Protein AF-A0A659UMF6-F1 (afdb_monomer_lite)

Sequence (71 aa):
ELMAAAQAVDLREGLTLAPGTSAVHTAIRALVPSLKEDRPLGVDAEALHAALAGNAWRPALAPADLVEKQA

pLDDT: mean 87.43, std 14.77, range [39.88, 98.38]

Secondary structure (DSSP, 8-state):
-HHHHHHHHHT-TTPPPPHHHHHHHHHHHHHS---SS----HHHHHHHHHHHHTT-------GGG------

Structure (mmCIF, N/CA/C/O backbone):
data_AF-A0A659UMF6-F1
#
_entry.id   AF-A0A659UMF6-F1
#
loop_
_atom_site.group_PDB
_atom_site.id
_atom_site.type_symbol
_atom_site.label_atom_id
_atom_site.label_alt_id
_atom_site.label_comp_id
_atom_site.label_asym_id
_atom_site.label_entity_id
_atom_site.label_seq_id
_atom_site.pdbx_PDB_ins_code
_atom_site.Cartn_x
_atom_site.Cartn_y
_atom_site.Cartn_z
_atom_site.occupancy
_atom_site.B_iso_or_equiv
_atom_site.auth_seq_id
_atom_site.auth_comp_id
_atom_site.auth_asym_id
_atom_site.auth_atom_id
_atom_site.pdbx_PDB_model_num
ATOM 1 N N . GLU A 1 1 ? -0.293 4.405 -8.433 1.00 93.12 1 GLU A N 1
ATOM 2 C CA . GLU A 1 1 ? -1.273 5.000 -7.491 1.00 93.12 1 GLU A CA 1
ATOM 3 C C . GLU A 1 1 ? -1.263 4.340 -6.114 1.00 93.12 1 GLU A C 1
ATOM 5 O O . GLU A 1 1 ? -1.027 5.038 -5.139 1.00 93.12 1 GLU A O 1
ATOM 10 N N . LEU A 1 2 ? -1.434 3.015 -6.010 1.00 95.88 2 LEU A N 1
ATOM 11 C CA . LEU A 1 2 ? -1.513 2.299 -4.723 1.00 95.88 2 LEU A CA 1
ATOM 12 C C . LEU A 1 2 ? -0.345 2.570 -3.752 1.00 95.88 2 LEU A C 1
ATOM 14 O O . LEU A 1 2 ? -0.585 2.775 -2.567 1.00 95.88 2 LEU A O 1
ATOM 18 N N . MET A 1 3 ? 0.899 2.649 -4.241 1.00 97.38 3 MET A N 1
ATOM 19 C CA . MET A 1 3 ? 2.065 3.003 -3.410 1.00 97.38 3 MET A CA 1
ATOM 20 C C . MET A 1 3 ? 1.918 4.383 -2.757 1.00 97.38 3 MET A C 1
ATOM 22 O O . MET A 1 3 ? 2.177 4.543 -1.567 1.00 97.38 3 MET A O 1
ATOM 26 N N . ALA A 1 4 ? 1.469 5.374 -3.532 1.00 98.12 4 ALA A N 1
ATOM 27 C CA . ALA A 1 4 ? 1.263 6.732 -3.045 1.00 98.12 4 ALA A CA 1
ATOM 28 C C . ALA A 1 4 ? 0.077 6.801 -2.072 1.00 98.12 4 ALA A C 1
ATOM 30 O O . ALA A 1 4 ? 0.166 7.467 -1.046 1.00 98.12 4 ALA A O 1
ATOM 31 N N . ALA A 1 5 ? -1.005 6.067 -2.346 1.00 97.88 5 ALA A N 1
ATOM 32 C CA . ALA A 1 5 ? -2.154 5.982 -1.448 1.00 97.88 5 ALA A CA 1
ATOM 33 C C . ALA A 1 5 ? -1.783 5.343 -0.099 1.00 97.88 5 ALA A C 1
ATOM 35 O O . ALA A 1 5 ? -2.140 5.875 0.949 1.00 97.88 5 ALA A O 1
ATOM 36 N N . ALA A 1 6 ? -1.014 4.249 -0.110 1.00 97.62 6 ALA A N 1
ATOM 37 C CA . ALA A 1 6 ? -0.526 3.628 1.118 1.00 97.62 6 ALA A CA 1
ATOM 38 C C . ALA A 1 6 ? 0.399 4.567 1.905 1.00 97.62 6 ALA A C 1
ATOM 40 O O . ALA A 1 6 ? 0.337 4.609 3.131 1.00 97.62 6 ALA A O 1
ATOM 41 N N . GLN A 1 7 ? 1.209 5.370 1.211 1.00 98.38 7 GLN A N 1
ATOM 42 C CA . GLN A 1 7 ? 2.043 6.380 1.859 1.00 98.38 7 GLN A CA 1
ATOM 43 C C . GLN A 1 7 ? 1.203 7.493 2.490 1.00 98.38 7 GLN A C 1
ATOM 45 O O . GLN A 1 7 ? 1.473 7.901 3.614 1.00 98.38 7 GLN A O 1
ATOM 50 N N . ALA A 1 8 ? 0.159 7.959 1.805 1.00 98.19 8 ALA A N 1
ATOM 51 C CA . ALA A 1 8 ? -0.748 8.966 2.347 1.00 98.19 8 ALA A CA 1
ATOM 52 C C . ALA A 1 8 ? -1.483 8.475 3.606 1.00 98.19 8 ALA A C 1
ATOM 54 O O . ALA A 1 8 ? -1.729 9.266 4.514 1.00 98.19 8 ALA A O 1
ATOM 55 N N . VAL A 1 9 ? -1.806 7.179 3.676 1.00 98.00 9 VAL A N 1
ATOM 56 C CA . VAL A 1 9 ? -2.341 6.549 4.891 1.00 98.00 9 VAL A CA 1
ATOM 57 C C . VAL A 1 9 ? -1.312 6.587 6.020 1.00 98.00 9 VAL A C 1
ATOM 59 O O . VAL A 1 9 ? -1.656 7.035 7.108 1.00 98.00 9 VAL A O 1
ATOM 62 N N . ASP A 1 10 ? -0.066 6.169 5.771 1.00 97.50 10 ASP A N 1
ATOM 63 C CA . ASP A 1 10 ? 0.983 6.132 6.805 1.00 97.50 10 ASP A CA 1
ATOM 64 C C . ASP A 1 10 ? 1.256 7.510 7.423 1.00 97.50 10 ASP A C 1
ATOM 66 O O . ASP A 1 10 ? 1.552 7.616 8.609 1.00 97.50 10 ASP A O 1
ATOM 70 N N . LEU A 1 11 ? 1.170 8.565 6.609 1.00 97.75 11 LEU A N 1
ATOM 71 C CA . LEU A 1 11 ? 1.432 9.942 7.029 1.00 97.75 11 LEU A CA 1
ATOM 72 C C . LEU A 1 11 ? 0.262 10.577 7.791 1.00 97.75 11 LEU A C 1
ATOM 74 O O . LEU A 1 11 ? 0.417 11.664 8.349 1.00 97.75 11 LEU A O 1
ATOM 78 N N . ARG A 1 12 ? -0.920 9.949 7.799 1.00 97.31 12 ARG A N 1
ATOM 79 C CA . ARG A 1 12 ? -2.113 10.515 8.428 1.00 97.31 12 ARG A CA 1
ATOM 80 C C . ARG A 1 12 ? -2.329 9.934 9.820 1.00 97.31 12 ARG A C 1
ATOM 82 O O . ARG A 1 12 ? -2.879 8.848 9.986 1.00 97.31 12 ARG A O 1
ATOM 89 N N . GLU A 1 13 ? -1.973 10.718 10.828 1.00 94.12 13 GLU A N 1
ATOM 90 C CA . GLU A 1 13 ? -2.220 10.378 12.229 1.00 94.12 13 GLU A CA 1
ATOM 91 C C . GLU A 1 13 ? -3.721 10.271 12.549 1.00 94.12 13 GLU A C 1
ATOM 93 O O . GLU A 1 13 ? -4.559 10.987 11.992 1.00 94.12 13 GLU A O 1
ATOM 98 N N . GLY A 1 14 ? -4.069 9.357 13.461 1.00 94.25 14 GLY A N 1
ATOM 99 C CA . GLY A 1 14 ? -5.441 9.176 13.952 1.00 94.25 14 GLY A CA 1
ATOM 100 C C . GLY A 1 14 ? -6.438 8.626 12.924 1.00 94.25 14 GLY A C 1
ATOM 101 O O . GLY A 1 14 ? -7.641 8.631 13.186 1.00 94.25 14 GLY A O 1
ATOM 102 N N . LEU A 1 15 ? -5.975 8.166 11.756 1.00 95.62 15 LEU A N 1
ATOM 103 C CA . LEU A 1 15 ? -6.839 7.572 10.742 1.00 95.62 15 LEU A CA 1
ATOM 104 C C . LEU A 1 15 ? -7.192 6.121 11.095 1.00 95.62 15 LEU A C 1
ATOM 106 O O . LEU A 1 15 ? -6.323 5.255 11.148 1.00 95.62 15 LEU A O 1
ATOM 110 N N . THR A 1 16 ? -8.487 5.839 11.223 1.00 96.00 16 THR A N 1
ATOM 111 C CA . THR A 1 16 ? -9.008 4.467 11.280 1.00 96.00 16 THR A CA 1
ATOM 112 C C . THR A 1 16 ? -9.520 4.061 9.904 1.00 96.00 16 THR A C 1
ATOM 114 O O . THR A 1 16 ? -10.461 4.661 9.383 1.00 96.00 16 THR A O 1
ATOM 117 N N . LEU A 1 17 ? -8.908 3.038 9.306 1.00 94.88 17 LEU A N 1
ATOM 118 C CA . LEU A 1 17 ? -9.353 2.483 8.030 1.00 94.88 17 LEU A CA 1
ATOM 119 C C . LEU A 1 17 ? -10.517 1.504 8.215 1.00 94.88 17 LEU A C 1
ATOM 121 O O . LEU A 1 17 ? -10.549 0.734 9.173 1.00 94.88 17 LEU A O 1
ATOM 125 N N . ALA A 1 18 ? -11.437 1.489 7.247 1.00 93.50 18 ALA A N 1
ATOM 126 C CA . ALA A 1 18 ? -12.407 0.405 7.118 1.00 93.50 18 ALA A CA 1
ATOM 127 C C . ALA A 1 18 ? -11.682 -0.938 6.867 1.00 93.50 18 ALA A C 1
ATOM 129 O O . ALA A 1 18 ? -10.587 -0.921 6.291 1.00 93.50 18 ALA A O 1
ATOM 130 N N . PRO A 1 19 ? -12.268 -2.093 7.243 1.00 89.00 19 PRO A N 1
ATOM 131 C CA . PRO A 1 19 ? -11.586 -3.389 7.180 1.00 89.00 19 PRO A CA 1
ATOM 132 C C . PRO A 1 19 ? -11.003 -3.715 5.800 1.00 89.00 19 PRO A C 1
ATOM 134 O O . PRO A 1 19 ? -9.807 -3.992 5.697 1.00 89.00 19 PRO A O 1
ATOM 137 N N . GLY A 1 20 ? -11.790 -3.561 4.728 1.00 90.31 20 GLY A N 1
ATOM 138 C CA . GLY A 1 20 ? -11.309 -3.789 3.363 1.00 90.31 20 GLY A CA 1
ATOM 139 C C . GLY A 1 20 ? -10.126 -2.895 2.968 1.00 90.31 20 GLY A C 1
ATOM 140 O O . GLY A 1 20 ? -9.122 -3.374 2.438 1.00 90.31 20 GLY A O 1
ATOM 141 N N . THR A 1 21 ? -10.184 -1.601 3.292 1.00 93.19 21 THR A N 1
ATOM 142 C CA . THR A 1 21 ? -9.084 -0.661 3.015 1.00 93.19 21 THR A CA 1
ATOM 143 C C . THR A 1 21 ? -7.841 -0.980 3.850 1.00 93.19 21 THR A C 1
ATOM 145 O O . THR A 1 21 ? -6.725 -0.884 3.343 1.00 93.19 21 THR A O 1
ATOM 148 N N . SER A 1 22 ? -8.020 -1.404 5.105 1.00 93.69 22 SER A N 1
ATOM 149 C CA . SER A 1 22 ? -6.934 -1.847 5.989 1.00 93.69 22 SER A CA 1
ATOM 150 C C . SER A 1 22 ? -6.229 -3.095 5.447 1.00 93.69 22 SER A C 1
ATOM 152 O O . SER A 1 22 ? -4.998 -3.166 5.427 1.00 93.69 22 SER A O 1
ATOM 154 N N . ALA A 1 23 ? -6.995 -4.055 4.916 1.00 92.88 23 ALA A N 1
ATOM 155 C CA . ALA A 1 23 ? -6.451 -5.254 4.287 1.00 92.88 23 ALA A CA 1
ATOM 156 C C . ALA A 1 23 ? -5.635 -4.921 3.026 1.00 92.88 23 ALA A C 1
ATOM 158 O O . ALA A 1 23 ? -4.543 -5.460 2.837 1.00 92.88 23 ALA A O 1
ATOM 159 N N . VAL A 1 24 ? -6.128 -4.004 2.185 1.00 93.25 24 VAL A N 1
ATOM 160 C CA . VAL A 1 24 ? -5.403 -3.526 0.994 1.00 93.25 24 VAL A CA 1
ATOM 161 C C . VAL A 1 24 ? -4.113 -2.801 1.384 1.00 93.25 24 VAL A C 1
ATOM 163 O O . VAL A 1 24 ? -3.058 -3.099 0.827 1.00 93.25 24 VAL A O 1
ATOM 166 N N . HIS A 1 25 ? -4.171 -1.884 2.354 1.00 95.25 25 HIS A N 1
ATOM 167 C CA . HIS A 1 25 ? -2.991 -1.172 2.859 1.00 95.25 25 HIS A CA 1
ATOM 168 C C . HIS A 1 25 ? -1.931 -2.142 3.395 1.00 95.25 25 HIS A C 1
ATOM 170 O O . HIS A 1 25 ? -0.770 -2.072 2.989 1.00 95.25 25 HIS A O 1
ATOM 176 N N . THR A 1 26 ? -2.351 -3.111 4.211 1.00 94.19 26 THR A N 1
ATOM 177 C CA . THR A 1 26 ? -1.474 -4.155 4.758 1.00 94.19 26 THR A CA 1
ATOM 178 C C . THR A 1 26 ? -0.813 -4.974 3.648 1.00 94.19 26 THR A C 1
ATOM 180 O O . THR A 1 26 ? 0.398 -5.193 3.679 1.00 94.19 26 THR A O 1
ATOM 183 N N . ALA A 1 27 ? -1.576 -5.384 2.630 1.00 93.19 27 ALA A N 1
ATOM 184 C CA . ALA A 1 27 ? -1.045 -6.137 1.494 1.00 93.19 27 ALA A CA 1
ATOM 185 C C . ALA A 1 27 ? -0.004 -5.333 0.696 1.00 93.19 27 ALA A C 1
ATOM 187 O O . ALA A 1 27 ? 1.028 -5.877 0.308 1.00 93.19 27 ALA A O 1
ATOM 188 N N . ILE A 1 28 ? -0.232 -4.030 0.495 1.00 95.00 28 ILE A N 1
ATOM 189 C CA . ILE A 1 28 ? 0.748 -3.150 -0.154 1.00 95.00 28 ILE A CA 1
ATOM 190 C C . ILE A 1 28 ? 2.018 -3.058 0.695 1.00 95.00 28 ILE A C 1
ATOM 192 O O . ILE A 1 28 ? 3.112 -3.162 0.151 1.00 95.00 28 ILE A O 1
ATOM 196 N N . ARG A 1 29 ? 1.900 -2.912 2.020 1.00 96.38 29 ARG A N 1
ATOM 197 C CA . ARG A 1 29 ? 3.056 -2.760 2.920 1.00 96.38 29 ARG A CA 1
ATOM 198 C C . ARG A 1 29 ? 3.902 -4.018 3.078 1.00 96.38 29 ARG A C 1
ATOM 200 O O . ARG A 1 29 ? 5.081 -3.903 3.401 1.00 96.38 29 ARG A O 1
ATOM 207 N N . ALA A 1 30 ? 3.345 -5.188 2.781 1.00 93.81 30 ALA A N 1
ATOM 208 C CA . ALA A 1 30 ? 4.115 -6.423 2.672 1.00 93.81 30 ALA A CA 1
ATOM 209 C C . ALA A 1 30 ? 5.052 -6.449 1.445 1.00 93.81 30 ALA A C 1
ATOM 211 O O . ALA A 1 30 ? 6.039 -7.178 1.454 1.00 93.81 30 ALA A O 1
ATOM 212 N N . LEU A 1 31 ? 4.755 -5.665 0.402 1.00 93.44 31 LEU A N 1
ATOM 213 C CA . LEU A 1 31 ? 5.516 -5.623 -0.856 1.00 93.44 31 LEU A CA 1
ATOM 214 C C . LEU A 1 31 ? 6.347 -4.345 -1.006 1.00 93.44 31 LEU A C 1
ATOM 216 O O . LEU A 1 31 ? 7.431 -4.366 -1.578 1.00 93.44 31 LEU A O 1
ATOM 220 N N . VAL A 1 32 ? 5.823 -3.230 -0.502 1.00 96.00 32 VAL A N 1
ATOM 221 C CA . VAL A 1 32 ? 6.365 -1.883 -0.669 1.00 96.00 32 VAL A CA 1
ATOM 222 C C . VAL A 1 32 ? 6.565 -1.280 0.719 1.00 96.00 32 VAL A C 1
ATOM 224 O O . VAL A 1 32 ? 5.592 -0.826 1.338 1.00 96.00 32 VAL A O 1
ATOM 227 N N . PRO A 1 33 ? 7.803 -1.244 1.237 1.00 96.56 33 PRO A N 1
ATOM 228 C CA . PRO A 1 33 ? 8.098 -0.597 2.508 1.00 96.56 33 PRO A CA 1
ATOM 229 C C . PRO A 1 33 ? 7.710 0.887 2.501 1.00 96.56 33 PRO A C 1
ATOM 231 O O . PRO A 1 33 ? 7.790 1.559 1.468 1.00 96.56 33 PRO A O 1
ATOM 234 N N . SER A 1 34 ? 7.312 1.411 3.666 1.00 97.56 34 SER A N 1
ATOM 235 C CA . SER A 1 34 ? 7.030 2.844 3.829 1.00 97.56 34 SER A CA 1
ATOM 236 C C . SER A 1 34 ? 8.249 3.680 3.431 1.00 97.56 34 SER A C 1
ATOM 238 O O . SER A 1 34 ? 9.390 3.328 3.751 1.00 97.56 34 SER A O 1
ATOM 240 N N . LEU A 1 35 ? 8.014 4.766 2.694 1.00 97.75 35 LEU A N 1
ATOM 241 C CA . LEU A 1 35 ? 9.080 5.638 2.218 1.00 97.75 35 LEU A CA 1
ATOM 242 C C . LEU A 1 35 ? 9.484 6.591 3.346 1.00 97.75 35 LEU A C 1
ATOM 244 O O . LEU A 1 35 ? 8.709 7.469 3.715 1.00 97.75 35 LEU A O 1
ATOM 248 N N . LYS A 1 36 ? 10.675 6.380 3.913 1.00 96.9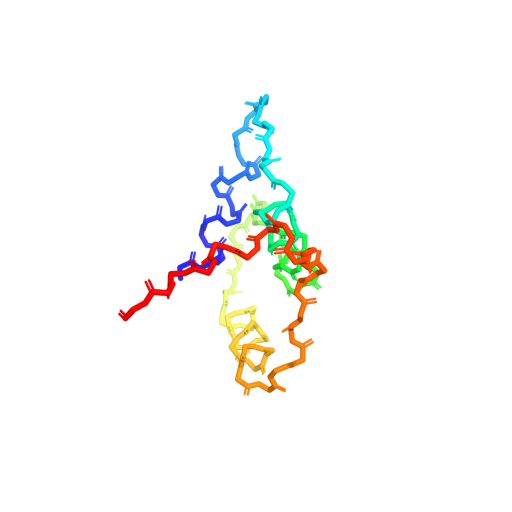4 36 LYS A N 1
ATOM 249 C CA . LYS A 1 36 ? 11.239 7.239 4.969 1.00 96.94 36 LYS A CA 1
ATOM 250 C C . LYS A 1 36 ? 12.213 8.272 4.417 1.00 96.94 36 LYS A C 1
ATOM 252 O O . LYS A 1 36 ? 12.170 9.422 4.817 1.00 96.94 36 LYS A O 1
ATOM 257 N N . GLU A 1 37 ? 13.054 7.829 3.494 1.00 97.06 37 GLU A N 1
ATOM 258 C CA . GLU A 1 37 ? 14.067 8.618 2.800 1.00 97.06 37 GLU A CA 1
ATOM 259 C C . GLU A 1 37 ? 13.960 8.315 1.307 1.00 97.06 37 GLU A C 1
ATOM 261 O O . GLU A 1 37 ? 13.467 7.244 0.922 1.00 97.06 37 GLU A O 1
ATOM 266 N N . ASP A 1 38 ? 14.454 9.224 0.474 1.00 96.94 38 ASP A N 1
ATOM 267 C CA . ASP A 1 38 ? 14.471 9.024 -0.969 1.00 96.94 38 ASP A CA 1
ATOM 268 C C . ASP A 1 38 ? 15.289 7.787 -1.359 1.00 96.94 38 ASP A C 1
ATOM 270 O O . ASP A 1 38 ? 16.397 7.536 -0.877 1.00 96.94 38 ASP A O 1
ATOM 274 N N . ARG A 1 39 ? 14.725 7.002 -2.277 1.00 96.94 39 ARG A N 1
ATOM 275 C CA . ARG A 1 39 ? 15.346 5.806 -2.851 1.00 96.94 39 ARG A CA 1
ATOM 276 C C . ARG A 1 39 ? 14.767 5.518 -4.235 1.00 96.94 39 ARG A C 1
ATOM 278 O O . ARG A 1 39 ? 13.665 5.978 -4.541 1.00 96.94 39 ARG A O 1
ATOM 285 N N . PRO A 1 40 ? 15.441 4.706 -5.065 1.00 97.75 40 PRO A N 1
ATOM 286 C CA . PRO A 1 40 ? 14.845 4.208 -6.298 1.00 97.75 40 PRO A CA 1
ATOM 287 C C . PRO A 1 40 ? 13.537 3.449 -6.020 1.00 97.75 40 PRO A C 1
ATOM 289 O O . PRO A 1 40 ? 13.517 2.507 -5.229 1.00 97.75 40 PRO A O 1
ATOM 292 N N . LEU A 1 41 ? 12.449 3.851 -6.684 1.00 97.00 41 LEU A N 1
ATOM 293 C CA . LEU A 1 41 ? 11.114 3.261 -6.498 1.00 97.00 41 LEU A CA 1
ATOM 294 C C . LEU A 1 41 ? 10.749 2.204 -7.551 1.00 97.00 41 LEU A C 1
ATOM 296 O O . LEU A 1 41 ? 9.723 1.544 -7.411 1.00 97.00 41 LEU A O 1
ATOM 300 N N . GLY A 1 42 ? 11.567 2.040 -8.597 1.00 97.50 42 GLY A N 1
ATOM 301 C CA . GLY A 1 42 ? 11.287 1.113 -9.701 1.00 97.50 42 GLY A CA 1
ATOM 302 C C . GLY A 1 42 ? 11.133 -0.335 -9.236 1.00 97.50 42 GLY A C 1
ATOM 303 O O . GLY A 1 42 ? 10.159 -0.984 -9.593 1.00 97.50 42 GLY A O 1
ATOM 304 N N . VAL A 1 43 ? 12.028 -0.795 -8.355 1.00 96.00 43 VAL A N 1
ATOM 305 C CA . VAL A 1 43 ? 12.008 -2.167 -7.812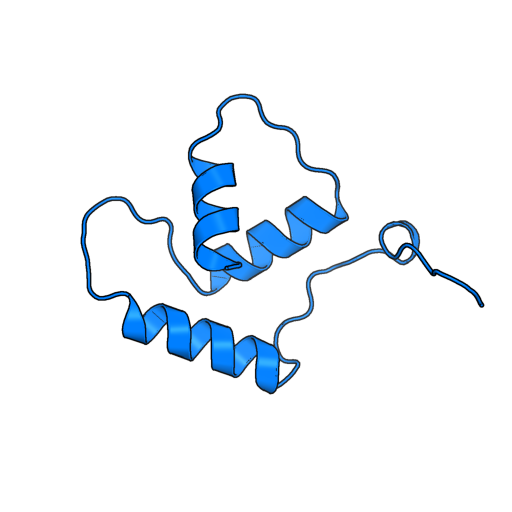 1.00 96.00 43 VAL A CA 1
ATOM 306 C C . VAL A 1 43 ? 10.691 -2.468 -7.089 1.00 96.00 43 VAL A C 1
ATOM 308 O O . VAL A 1 43 ? 10.078 -3.510 -7.302 1.00 96.00 43 VAL A O 1
ATOM 311 N N . ASP A 1 44 ? 10.208 -1.530 -6.279 1.00 96.38 44 ASP A N 1
ATOM 312 C CA . ASP A 1 44 ? 8.944 -1.672 -5.558 1.00 96.38 44 ASP A CA 1
ATOM 313 C C . ASP A 1 44 ? 7.730 -1.616 -6.485 1.00 96.38 44 ASP A C 1
ATOM 315 O O . ASP A 1 44 ? 6.762 -2.353 -6.295 1.00 96.38 44 ASP A O 1
ATOM 319 N N . ALA A 1 45 ? 7.776 -0.738 -7.490 1.00 96.31 45 ALA A N 1
ATOM 320 C CA . ALA A 1 45 ? 6.721 -0.624 -8.485 1.00 96.31 45 ALA A CA 1
ATOM 321 C C . ALA A 1 45 ? 6.598 -1.912 -9.312 1.00 96.31 45 ALA A C 1
ATOM 323 O O . ALA A 1 45 ? 5.484 -2.378 -9.546 1.00 96.31 45 ALA A O 1
ATOM 324 N N . GLU A 1 46 ? 7.723 -2.516 -9.700 1.00 96.12 46 GLU A N 1
ATOM 325 C CA . GLU A 1 46 ? 7.770 -3.794 -10.414 1.00 96.12 46 GLU A CA 1
ATOM 326 C C . GLU A 1 46 ? 7.269 -4.954 -9.546 1.00 96.12 46 GLU A C 1
ATOM 328 O O . GLU A 1 46 ? 6.445 -5.745 -10.006 1.00 96.12 46 GLU A O 1
ATOM 333 N N . ALA A 1 47 ? 7.691 -5.030 -8.279 1.00 93.81 47 ALA A N 1
ATOM 334 C CA . ALA A 1 47 ? 7.220 -6.054 -7.347 1.00 93.81 47 ALA A CA 1
ATOM 335 C C . ALA A 1 47 ? 5.701 -5.971 -7.123 1.00 93.81 47 ALA A C 1
ATOM 337 O O . ALA A 1 47 ? 4.996 -6.983 -7.196 1.00 93.81 47 ALA A O 1
ATOM 338 N N . LEU A 1 48 ? 5.175 -4.760 -6.909 1.00 94.19 48 LEU A N 1
ATOM 339 C CA . LEU A 1 48 ? 3.739 -4.539 -6.776 1.00 94.19 48 LEU A CA 1
ATOM 340 C C . LEU A 1 48 ? 2.998 -4.86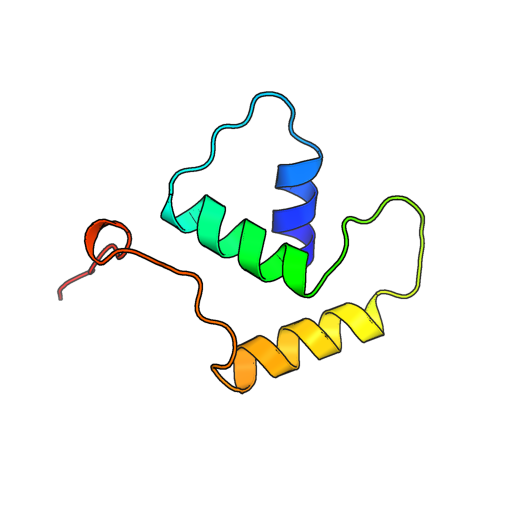9 -8.080 1.00 94.19 48 LEU A C 1
ATOM 342 O O . LEU A 1 48 ? 1.953 -5.515 -8.041 1.00 94.19 48 LEU A O 1
ATOM 346 N N . HIS A 1 49 ? 3.538 -4.469 -9.234 1.00 95.12 49 HIS A N 1
ATOM 347 C CA . HIS A 1 49 ? 2.958 -4.790 -10.536 1.00 95.12 49 HIS A CA 1
ATOM 348 C C . HIS A 1 49 ? 2.872 -6.304 -10.771 1.00 95.12 49 HIS A C 1
ATOM 350 O O . HIS A 1 49 ? 1.810 -6.801 -11.142 1.00 95.12 49 HIS A O 1
ATOM 356 N N . ALA A 1 50 ? 3.947 -7.046 -10.499 1.00 93.75 50 ALA A N 1
ATOM 357 C CA . ALA A 1 50 ? 3.971 -8.498 -10.638 1.00 93.75 50 ALA A CA 1
ATOM 358 C C . ALA A 1 50 ? 2.943 -9.179 -9.718 1.00 93.75 50 ALA A C 1
ATOM 360 O O . ALA A 1 50 ? 2.245 -10.099 -10.146 1.00 93.75 50 ALA A O 1
ATOM 361 N N . ALA A 1 51 ? 2.793 -8.699 -8.479 1.00 92.31 51 ALA A N 1
ATOM 362 C CA . ALA A 1 51 ? 1.805 -9.227 -7.538 1.00 92.31 51 ALA A CA 1
ATOM 363 C C . ALA A 1 51 ? 0.356 -8.986 -7.999 1.00 92.31 51 ALA A C 1
ATOM 365 O O . ALA A 1 51 ? -0.486 -9.883 -7.885 1.00 92.31 51 ALA A O 1
ATOM 366 N N . LEU A 1 52 ? 0.080 -7.798 -8.550 1.00 89.94 52 LEU A N 1
ATOM 367 C CA . LEU A 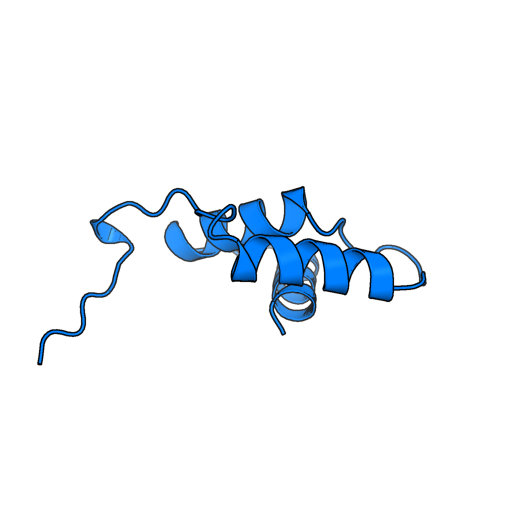1 52 ? -1.215 -7.439 -9.131 1.00 89.94 52 LEU A CA 1
ATOM 368 C C . LEU A 1 52 ? -1.531 -8.294 -10.365 1.00 89.94 52 LEU A C 1
ATOM 370 O O . LEU A 1 52 ? -2.627 -8.836 -10.472 1.00 89.94 52 LEU A O 1
ATOM 374 N N . ALA A 1 53 ? -0.565 -8.447 -11.275 1.00 91.88 53 ALA A N 1
ATOM 375 C CA . ALA A 1 53 ? -0.734 -9.194 -12.520 1.00 91.88 53 ALA A CA 1
ATOM 376 C C . ALA A 1 53 ? -0.849 -10.713 -12.298 1.00 91.88 53 ALA A C 1
ATOM 378 O O . ALA A 1 53 ? -1.577 -11.391 -13.018 1.00 91.88 53 ALA A O 1
ATOM 379 N N . GLY A 1 54 ? -0.148 -11.253 -11.298 1.00 85.94 54 GLY A N 1
ATOM 380 C CA . GLY A 1 54 ? -0.119 -12.688 -11.006 1.00 85.94 54 GLY A CA 1
ATOM 381 C C . GLY A 1 54 ? -1.265 -13.195 -10.129 1.00 85.94 54 GLY A C 1
ATOM 382 O O . GLY A 1 54 ? -1.262 -14.371 -9.774 1.00 85.94 54 GLY A O 1
ATOM 383 N N . ASN A 1 55 ? -2.205 -12.334 -9.715 1.00 69.56 55 ASN A N 1
ATOM 384 C CA . ASN A 1 55 ? -3.256 -12.657 -8.734 1.00 69.56 55 ASN A CA 1
ATOM 385 C C . ASN A 1 55 ? -2.713 -13.212 -7.392 1.00 69.56 55 ASN A C 1
ATOM 387 O O . ASN A 1 55 ? -3.460 -13.768 -6.585 1.00 69.56 55 ASN A O 1
ATOM 391 N N . ALA A 1 56 ? -1.405 -13.057 -7.155 1.00 71.19 56 ALA A N 1
ATOM 392 C CA . ALA A 1 56 ? -0.706 -13.458 -5.936 1.00 71.19 56 ALA A CA 1
ATOM 393 C C . ALA A 1 56 ? -1.005 -12.494 -4.781 1.00 71.19 56 ALA A C 1
ATOM 395 O O . ALA A 1 56 ? -0.763 -12.805 -3.615 1.00 71.19 56 ALA A O 1
ATOM 396 N N . TRP A 1 57 ? -1.567 -11.330 -5.107 1.00 70.00 57 TRP A N 1
ATOM 397 C CA . TRP A 1 57 ? -2.120 -10.400 -4.147 1.00 70.00 57 TRP A CA 1
ATOM 398 C C . TRP A 1 57 ? -3.607 -10.732 -3.916 1.00 70.00 57 TRP A C 1
ATOM 400 O O . TRP A 1 57 ? -4.447 -10.658 -4.810 1.00 70.00 57 TRP A O 1
ATOM 410 N N . ARG A 1 58 ? -3.957 -11.151 -2.702 1.00 70.06 58 ARG A N 1
ATOM 411 C CA . ARG A 1 58 ? -5.352 -11.230 -2.256 1.00 70.06 58 ARG A CA 1
ATOM 412 C C . ARG A 1 58 ? -5.412 -10.628 -0.862 1.00 70.06 58 ARG A C 1
ATOM 414 O O . ARG A 1 58 ? -5.057 -11.322 0.092 1.00 70.06 58 ARG A O 1
ATOM 421 N N . PRO A 1 59 ? -5.816 -9.353 -0.721 1.00 71.38 59 PRO A N 1
ATOM 422 C CA . PRO A 1 59 ? -6.153 -8.847 0.595 1.00 71.38 59 PRO A CA 1
ATOM 423 C C . PRO A 1 59 ? -7.246 -9.752 1.168 1.00 71.38 59 PRO A C 1
ATOM 425 O O . PRO A 1 59 ? -8.127 -10.211 0.435 1.00 71.38 59 PRO A O 1
ATOM 428 N N . ALA A 1 60 ? -7.152 -10.072 2.457 1.00 69.19 60 ALA A N 1
ATOM 429 C CA . ALA A 1 60 ? -8.171 -10.848 3.151 1.00 69.19 60 ALA A CA 1
ATOM 430 C C . ALA A 1 60 ? -9.431 -9.981 3.300 1.00 69.19 60 ALA A C 1
ATOM 432 O O . ALA A 1 60 ? -9.678 -9.402 4.350 1.00 69.19 60 ALA A O 1
ATOM 433 N N . LEU A 1 61 ? -10.174 -9.836 2.204 1.00 67.81 61 LEU A N 1
ATOM 434 C CA . LEU A 1 61 ? -11.454 -9.149 2.154 1.00 67.81 61 LEU A CA 1
ATOM 435 C C . LEU A 1 61 ? -12.522 -10.144 2.597 1.00 67.81 61 LEU A C 1
ATOM 437 O O . LEU A 1 61 ? -12.645 -11.228 2.016 1.00 67.81 61 LEU A O 1
ATOM 441 N N . ALA A 1 62 ? -13.285 -9.797 3.627 1.00 67.94 62 ALA A N 1
ATOM 442 C CA . ALA A 1 62 ? -14.496 -10.534 3.934 1.00 67.94 62 ALA A CA 1
ATOM 443 C C . ALA A 1 62 ? -15.536 -10.279 2.826 1.00 67.94 62 ALA A C 1
ATOM 445 O O . ALA A 1 62 ? -15.519 -9.219 2.201 1.00 67.94 62 ALA A O 1
ATOM 446 N N . PRO A 1 63 ? -16.498 -11.191 2.599 1.00 63.91 63 PRO A N 1
ATOM 447 C CA . PRO A 1 63 ? -17.612 -10.936 1.682 1.00 63.91 63 PRO A CA 1
ATOM 448 C C . PRO A 1 63 ? -18.369 -9.638 2.008 1.00 63.91 63 PRO A C 1
ATOM 450 O O . PRO A 1 63 ? -18.823 -8.950 1.106 1.00 63.91 63 PRO A O 1
ATOM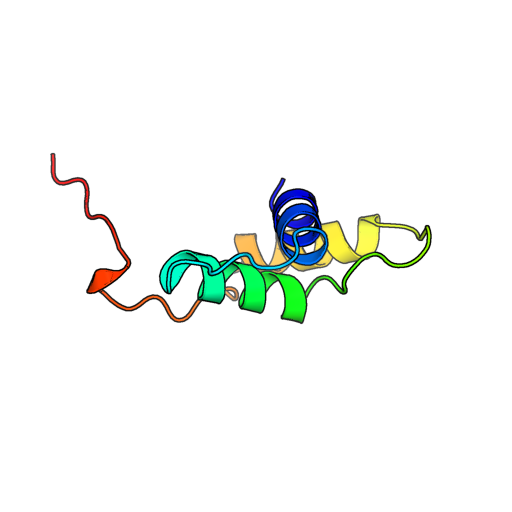 453 N N . ALA A 1 64 ? -18.433 -9.262 3.291 1.00 68.12 64 ALA A N 1
ATOM 454 C CA . ALA A 1 64 ? -19.022 -8.003 3.749 1.00 68.12 64 ALA A CA 1
ATOM 455 C C . ALA A 1 64 ? -18.236 -6.741 3.325 1.00 68.12 64 ALA A C 1
ATOM 457 O O . ALA A 1 64 ? -18.785 -5.644 3.375 1.00 68.12 64 ALA A O 1
ATOM 458 N N . ASP A 1 65 ? -16.972 -6.889 2.909 1.00 65.50 65 ASP A N 1
ATOM 459 C CA . ASP A 1 65 ? -16.113 -5.801 2.421 1.00 65.50 65 ASP A CA 1
ATOM 460 C C . ASP A 1 65 ? -16.231 -5.596 0.902 1.00 65.50 65 ASP A C 1
ATOM 462 O O . ASP A 1 65 ? -15.772 -4.584 0.366 1.00 65.50 65 ASP A O 1
ATOM 466 N N . LEU A 1 66 ? -16.826 -6.558 0.192 1.00 64.31 66 LEU A N 1
ATOM 467 C CA 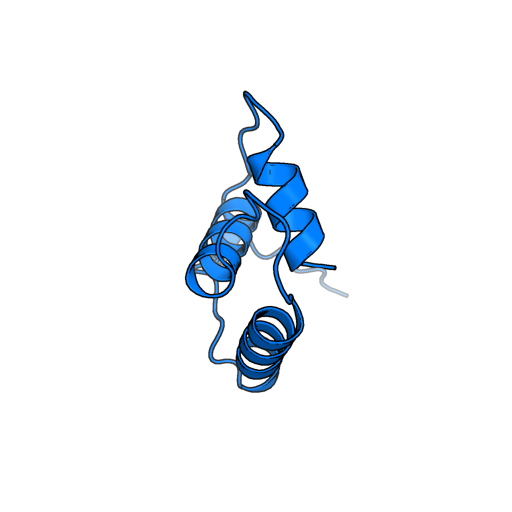. LEU A 1 66 ? -17.074 -6.470 -1.238 1.00 64.31 66 LEU A CA 1
ATOM 468 C C . LEU A 1 66 ? -18.403 -5.741 -1.440 1.00 64.31 66 LEU A C 1
ATOM 470 O O . LEU A 1 66 ? -19.476 -6.300 -1.233 1.00 64.31 66 LEU A O 1
ATOM 474 N N . VAL A 1 67 ? -18.346 -4.476 -1.858 1.00 62.81 67 VAL A N 1
ATOM 475 C CA . VAL A 1 67 ? -19.534 -3.797 -2.385 1.00 62.81 67 VAL A CA 1
ATOM 476 C C . VAL A 1 67 ? -19.858 -4.446 -3.730 1.00 62.81 67 VAL A C 1
ATOM 478 O O . VAL A 1 67 ? -19.329 -4.045 -4.767 1.00 62.81 67 VAL A O 1
ATOM 481 N N . GLU A 1 68 ? -20.701 -5.476 -3.721 1.00 57.56 68 GLU A N 1
ATOM 482 C CA . GLU A 1 68 ? -21.308 -5.992 -4.943 1.00 57.56 68 GLU A CA 1
ATOM 483 C C . GLU A 1 68 ? -22.204 -4.897 -5.531 1.00 57.56 68 GLU A C 1
ATOM 485 O O . GLU A 1 68 ? -23.310 -4.638 -5.058 1.00 57.56 68 GLU A O 1
ATOM 490 N N . LYS A 1 69 ? -21.738 -4.231 -6.590 1.00 44.16 69 LYS A N 1
ATOM 491 C CA . LYS A 1 69 ? -22.660 -3.564 -7.507 1.00 44.16 69 LYS A CA 1
ATOM 492 C C . LYS A 1 69 ? -23.278 -4.630 -8.409 1.00 44.16 69 LYS A C 1
ATOM 494 O O . LYS A 1 69 ? -22.699 -4.995 -9.426 1.00 44.16 69 LYS A O 1
ATOM 499 N N . GLN A 1 70 ? -24.454 -5.120 -8.021 1.00 45.06 70 GLN A N 1
ATOM 500 C CA . GLN A 1 70 ? -25.387 -5.780 -8.933 1.00 45.06 70 GLN A CA 1
ATOM 501 C C . GLN A 1 70 ? -26.046 -4.734 -9.843 1.00 45.06 70 GLN A C 1
ATOM 503 O O . GLN A 1 70 ? -26.779 -3.878 -9.347 1.00 45.06 70 GLN A O 1
ATOM 508 N N . ALA A 1 71 ? -25.754 -4.821 -11.146 1.00 39.88 71 ALA A N 1
ATOM 509 C CA . ALA A 1 71 ? -26.654 -4.703 -12.310 1.00 39.88 71 ALA A CA 1
ATOM 510 C C . ALA A 1 71 ? -25.850 -4.324 -13.562 1.00 39.88 71 ALA A C 1
ATOM 512 O O . ALA A 1 71 ? -25.249 -3.225 -13.570 1.00 39.88 71 ALA A O 1
#

Radius of gyration: 13.52 Å; chains: 1; bounding box: 42×24×26 Å

Foldseek 3Di:
DLLVVLLVVVPDPPDDDDQQVVLSSVLLCVQHPHPPDDDDCVNSVVSVVCCVVVVVDDRPQDPVNDPDPDD